Protein AF-A0A101I2K5-F1 (afdb_monomer_lite)

Secondary structure (DSSP, 8-state):
----HHHHHHHHHHHHHHHHHHHHHHHHHHHHHHHTT---THHHHHHHHHHHHHHHHHHHHIIIIIHHHHHT--HHHHHHHHHHHHHHHHHHHHHHHHHHHHHHHHHHHHHHHHH-

Organism: NCBI:txid1635277

Radius of gyration: 18.31 Å; chains: 1; bounding box: 40×19×55 Å

pLDDT: mean 92.85, std 6.39, range [56.38, 97.88]

Sequence (116 aa):
MKVLYPAEIMFALGIILFSISLFFAGLILKRLLKIIKKPSIWVLEIFGSLLVLAGAILHIIKLTVYFPALARSNPYDLLPQIAKTMQVGSLEGLMILLAGFFAILSSLIYYIWSTR

Structure (mmCIF, N/CA/C/O backbone):
data_AF-A0A101I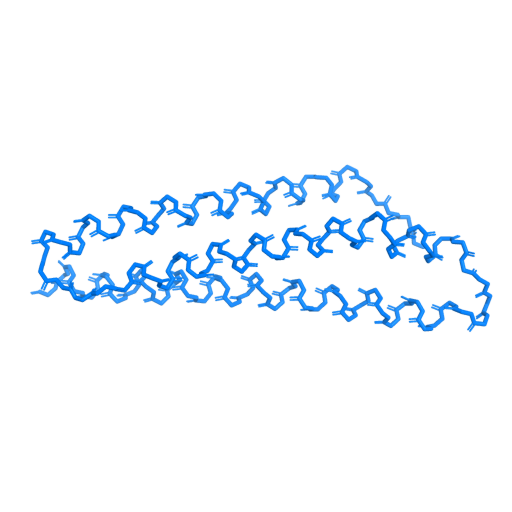2K5-F1
#
_entry.id   AF-A0A101I2K5-F1
#
loop_
_atom_site.group_PDB
_atom_site.id
_atom_site.type_symbol
_atom_site.label_atom_id
_atom_site.label_alt_id
_atom_site.label_comp_id
_atom_site.label_asym_id
_atom_site.label_entity_id
_atom_site.label_seq_id
_atom_site.pdbx_PDB_ins_code
_atom_site.Cartn_x
_atom_site.Cartn_y
_atom_site.Cartn_z
_atom_site.occupancy
_atom_site.B_iso_or_equiv
_atom_site.auth_seq_id
_atom_site.auth_comp_id
_atom_site.auth_asym_id
_atom_site.auth_atom_id
_atom_site.pdbx_PDB_model_num
ATOM 1 N N . MET A 1 1 ? 4.417 -4.648 -26.982 1.00 56.38 1 MET A N 1
ATOM 2 C CA . MET A 1 1 ? 3.138 -4.572 -26.236 1.00 56.38 1 MET A CA 1
ATOM 3 C C . MET A 1 1 ? 2.652 -3.132 -26.261 1.00 56.38 1 MET A C 1
ATOM 5 O O . MET A 1 1 ? 3.471 -2.248 -26.048 1.00 56.38 1 MET A O 1
ATOM 9 N N . LYS A 1 2 ? 1.373 -2.871 -26.559 1.00 64.94 2 LYS A N 1
ATOM 10 C CA . LYS A 1 2 ? 0.807 -1.519 -26.419 1.00 64.94 2 LYS A CA 1
ATOM 11 C C . LYS A 1 2 ? 0.435 -1.308 -24.954 1.00 64.94 2 LYS A C 1
ATOM 13 O O . LYS A 1 2 ? -0.413 -2.032 -24.445 1.00 64.94 2 LYS A O 1
ATOM 18 N N . VAL A 1 3 ? 1.074 -0.346 -24.293 1.00 70.81 3 VAL A N 1
ATOM 19 C CA . VAL A 1 3 ? 0.671 0.088 -22.950 1.00 70.81 3 VAL A CA 1
ATOM 20 C C . VAL A 1 3 ? -0.634 0.866 -23.082 1.00 70.81 3 VAL A C 1
ATOM 22 O O . VAL A 1 3 ? -0.707 1.847 -23.824 1.00 70.81 3 VAL A O 1
ATOM 25 N N . LEU A 1 4 ? -1.675 0.418 -22.384 1.00 85.50 4 LEU A N 1
ATOM 26 C CA . LEU A 1 4 ? -2.951 1.121 -22.314 1.00 85.50 4 LEU A CA 1
ATOM 27 C C . LEU A 1 4 ? -2.875 2.158 -21.193 1.00 85.50 4 LEU A C 1
ATOM 29 O O . LEU A 1 4 ? -3.369 1.930 -20.093 1.00 85.50 4 LEU A O 1
ATOM 33 N N . TYR A 1 5 ? -2.260 3.307 -21.481 1.00 82.94 5 TYR A N 1
ATOM 34 C CA . TYR A 1 5 ? -2.090 4.394 -20.508 1.00 82.94 5 TYR A CA 1
ATOM 35 C C . TYR A 1 5 ? -3.362 4.757 -19.720 1.00 82.94 5 TYR A C 1
ATOM 37 O O . TYR A 1 5 ? -3.243 4.939 -18.510 1.00 82.94 5 TYR A O 1
ATOM 45 N N . PRO A 1 6 ? -4.573 4.807 -20.319 1.00 89.25 6 PRO A N 1
ATOM 46 C CA . PRO A 1 6 ? -5.787 5.068 -19.547 1.00 89.25 6 PRO A CA 1
ATOM 47 C C . PRO A 1 6 ? -6.037 4.029 -18.446 1.00 89.25 6 PRO A C 1
ATOM 49 O O . PRO A 1 6 ? -6.385 4.397 -17.328 1.00 89.25 6 PRO A O 1
ATOM 52 N N . ALA A 1 7 ? -5.813 2.744 -18.737 1.00 90.00 7 ALA A N 1
ATOM 53 C CA . ALA A 1 7 ? -6.012 1.665 -17.775 1.00 90.00 7 ALA A CA 1
ATOM 54 C C . ALA A 1 7 ? -4.985 1.727 -16.635 1.00 90.00 7 ALA A C 1
ATOM 56 O O . ALA A 1 7 ? -5.356 1.585 -15.474 1.00 90.00 7 ALA A O 1
ATOM 57 N N . GLU A 1 8 ? -3.718 2.008 -16.947 1.00 91.44 8 GLU A N 1
ATOM 58 C CA . GLU A 1 8 ? -2.667 2.141 -15.929 1.00 91.44 8 GLU A CA 1
ATOM 59 C C . GLU A 1 8 ? -2.909 3.356 -15.014 1.00 91.44 8 GLU A C 1
ATOM 61 O O . GLU A 1 8 ? -2.739 3.268 -13.802 1.00 91.44 8 GLU A O 1
ATOM 66 N N . ILE A 1 9 ? -3.386 4.482 -15.562 1.00 91.56 9 ILE A N 1
ATOM 67 C CA . ILE A 1 9 ? -3.758 5.660 -14.761 1.00 91.56 9 ILE A CA 1
ATOM 68 C C . ILE A 1 9 ? -4.939 5.337 -13.840 1.00 91.56 9 ILE A C 1
ATOM 70 O O . ILE A 1 9 ? -4.902 5.665 -12.654 1.00 91.56 9 ILE A O 1
ATOM 74 N N . MET A 1 10 ? -5.979 4.675 -14.361 1.00 95.00 10 MET A N 1
ATOM 75 C CA . MET A 1 10 ? -7.117 4.239 -13.546 1.00 95.00 10 MET A CA 1
ATOM 76 C C . MET A 1 10 ? -6.679 3.290 -12.430 1.00 95.00 10 MET A C 1
ATOM 78 O O . MET A 1 10 ? -7.146 3.415 -11.300 1.00 95.00 10 MET A O 1
ATOM 82 N N . PHE A 1 11 ? -5.762 2.372 -12.728 1.00 93.56 11 PHE A N 1
ATOM 83 C CA . PHE A 1 11 ? -5.232 1.440 -11.746 1.00 93.56 11 PHE A CA 1
ATOM 84 C C . PHE A 1 11 ? -4.400 2.150 -10.670 1.00 93.56 11 PHE A C 1
ATOM 86 O O . PHE A 1 11 ? -4.636 1.930 -9.484 1.00 93.56 11 PHE A O 1
ATOM 93 N N . ALA A 1 12 ? -3.514 3.076 -11.050 1.00 94.31 12 ALA A N 1
ATOM 94 C CA . ALA A 1 12 ? -2.750 3.893 -10.108 1.00 94.31 12 ALA A CA 1
ATOM 95 C C . ALA A 1 12 ? -3.666 4.692 -9.164 1.00 94.31 12 ALA A C 1
ATOM 97 O O . ALA A 1 12 ? -3.472 4.676 -7.947 1.00 94.31 12 ALA A O 1
ATOM 98 N N . LEU A 1 13 ? -4.701 5.342 -9.708 1.00 95.94 13 LEU A N 1
ATOM 99 C CA . LEU A 1 13 ? -5.710 6.046 -8.911 1.00 95.94 13 LEU A CA 1
ATOM 100 C C . LEU A 1 13 ? -6.458 5.091 -7.975 1.00 95.94 13 LEU A C 1
ATOM 102 O O . LEU A 1 13 ? -6.653 5.414 -6.804 1.00 95.94 13 LEU A O 1
ATOM 106 N N . GLY A 1 14 ? -6.832 3.907 -8.463 1.00 96.06 14 GLY A N 1
ATOM 107 C CA . GLY A 1 14 ? -7.478 2.867 -7.667 1.00 96.06 14 GLY A CA 1
ATOM 108 C C . GLY A 1 14 ? -6.628 2.420 -6.478 1.00 96.06 14 GLY A C 1
ATOM 109 O O . GLY A 1 14 ? -7.130 2.376 -5.358 1.00 96.06 14 GLY A O 1
ATOM 110 N N . ILE A 1 15 ? -5.332 2.162 -6.688 1.00 95.56 15 ILE A N 1
ATOM 111 C CA . ILE A 1 15 ? -4.402 1.782 -5.613 1.00 95.56 15 ILE A CA 1
ATOM 112 C C . ILE A 1 15 ? -4.266 2.912 -4.585 1.00 95.56 15 ILE A C 1
ATOM 114 O O . ILE A 1 15 ? -4.303 2.654 -3.382 1.00 95.56 15 ILE A O 1
ATOM 118 N N . ILE A 1 16 ? -4.139 4.166 -5.028 1.00 96.44 16 ILE A N 1
ATOM 119 C CA . ILE A 1 16 ? -4.022 5.318 -4.120 1.00 96.44 16 ILE A CA 1
ATOM 120 C C . ILE A 1 16 ? -5.290 5.468 -3.273 1.00 96.44 16 ILE A C 1
ATOM 122 O O . ILE A 1 16 ? -5.205 5.583 -2.050 1.00 96.44 16 ILE A O 1
ATOM 126 N N . LEU A 1 17 ? -6.469 5.421 -3.898 1.00 97.31 17 LEU A N 1
ATOM 127 C CA . LEU A 1 17 ? -7.747 5.492 -3.186 1.00 97.31 17 LEU A CA 1
ATOM 128 C C . LEU A 1 17 ? -7.917 4.320 -2.215 1.00 97.31 17 LEU A C 1
ATOM 130 O O . LEU A 1 17 ? -8.378 4.519 -1.091 1.00 97.31 17 LEU A O 1
ATOM 134 N N . PHE A 1 18 ? -7.501 3.117 -2.611 1.00 95.19 18 PHE A N 1
ATOM 135 C CA . PHE A 1 18 ? -7.525 1.944 -1.744 1.00 95.19 18 PHE A CA 1
ATOM 136 C C . PHE A 1 18 ? -6.589 2.099 -0.537 1.00 95.19 18 PHE A C 1
ATOM 138 O O . PHE A 1 18 ? -6.999 1.820 0.588 1.00 95.19 18 PHE A O 1
ATOM 145 N N . SER A 1 19 ? -5.376 2.627 -0.728 1.00 97.38 19 SER A N 1
ATOM 146 C CA . SER A 1 19 ? -4.453 2.939 0.374 1.00 97.38 19 SER A CA 1
ATOM 147 C C . SER A 1 19 ? -5.073 3.935 1.359 1.00 97.38 19 SER A C 1
ATOM 149 O O . SER A 1 19 ? -5.072 3.690 2.567 1.00 97.38 19 SER A O 1
ATOM 151 N N . ILE A 1 20 ? -5.676 5.017 0.853 1.00 97.75 20 ILE A N 1
ATOM 152 C CA . ILE A 1 20 ? -6.365 6.017 1.683 1.00 97.75 20 ILE A CA 1
ATOM 153 C C . ILE A 1 20 ? -7.517 5.368 2.461 1.00 97.75 20 ILE A C 1
ATOM 155 O O . ILE A 1 20 ? -7.669 5.607 3.659 1.00 97.75 20 ILE A O 1
ATOM 159 N N . SER A 1 21 ? -8.305 4.515 1.804 1.00 96.81 21 SER A N 1
ATOM 160 C CA . SER A 1 21 ? -9.404 3.783 2.434 1.00 96.81 21 SER A CA 1
ATOM 161 C C . SER A 1 21 ? -8.920 2.897 3.587 1.00 96.81 21 SER A C 1
ATOM 163 O O . SER A 1 21 ? -9.450 3.016 4.692 1.00 96.81 21 SER A O 1
ATOM 165 N N . LEU A 1 22 ? -7.869 2.092 3.379 1.00 96.50 22 LEU A N 1
ATOM 166 C CA . LEU A 1 22 ? -7.267 1.259 4.431 1.00 96.50 22 LEU A CA 1
ATOM 167 C C . LEU A 1 22 ? -6.723 2.098 5.591 1.00 96.50 22 LEU A C 1
ATOM 169 O O . LEU A 1 22 ? -6.890 1.746 6.758 1.00 96.50 22 LEU A O 1
ATOM 173 N N . PHE A 1 23 ? -6.112 3.246 5.295 1.00 97.81 23 PHE A N 1
ATOM 174 C CA . PHE A 1 23 ? -5.618 4.143 6.334 1.00 97.81 23 PHE A CA 1
ATOM 175 C C . PHE A 1 23 ? -6.759 4.633 7.238 1.00 97.81 23 PHE A C 1
ATOM 177 O O . PHE A 1 23 ? -6.677 4.534 8.467 1.00 97.81 23 PHE A O 1
ATOM 184 N N . PHE A 1 24 ? -7.862 5.103 6.646 1.00 97.88 24 PHE A N 1
ATOM 185 C CA . PHE A 1 24 ? -9.047 5.503 7.408 1.00 97.88 24 PHE A CA 1
ATOM 186 C C . PHE A 1 24 ? -9.694 4.327 8.144 1.00 97.88 24 PHE A C 1
ATOM 188 O O . PHE A 1 24 ? -10.073 4.491 9.307 1.00 97.88 24 PHE A O 1
ATOM 195 N N . ALA A 1 25 ? -9.768 3.145 7.527 1.00 96.25 25 ALA A N 1
ATOM 196 C CA . ALA A 1 25 ? -10.253 1.930 8.179 1.00 96.25 25 ALA A CA 1
ATOM 197 C C . ALA A 1 25 ? -9.437 1.613 9.443 1.00 96.25 25 ALA A C 1
ATOM 199 O O . ALA A 1 25 ? -10.012 1.364 10.504 1.00 96.25 25 ALA A O 1
ATOM 200 N N . GLY A 1 26 ? -8.109 1.751 9.388 1.00 96.94 26 GLY A N 1
ATOM 201 C CA . GLY A 1 26 ? -7.229 1.563 10.542 1.00 96.94 26 GLY A CA 1
ATOM 20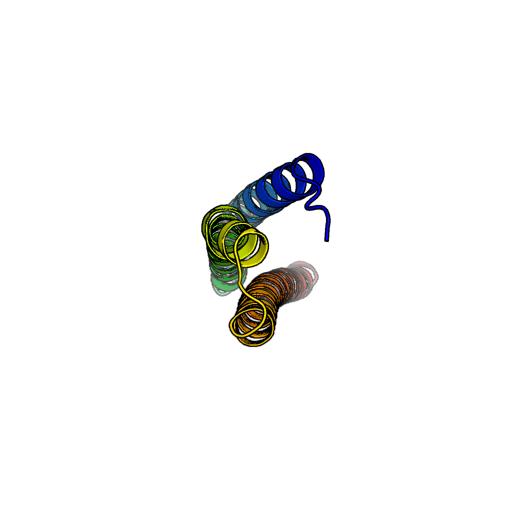2 C C . GLY A 1 26 ? -7.492 2.572 11.659 1.00 96.94 26 GLY A C 1
ATOM 203 O O . GLY A 1 26 ? -7.547 2.211 12.837 1.00 96.94 26 GLY A O 1
ATOM 204 N N . LEU A 1 27 ? -7.731 3.841 11.315 1.00 97.06 27 LEU A N 1
ATOM 205 C CA . LEU A 1 27 ? -8.090 4.871 12.297 1.00 97.06 27 LEU A CA 1
ATOM 206 C C . LEU A 1 27 ? -9.451 4.612 12.955 1.00 97.06 27 LEU A C 1
ATOM 208 O O . LEU A 1 27 ? -9.602 4.839 14.160 1.00 97.06 27 LEU A O 1
ATOM 212 N N . ILE A 1 28 ? -10.432 4.134 12.190 1.00 96.38 28 ILE A N 1
ATOM 213 C CA . ILE A 1 28 ? -11.746 3.740 12.711 1.00 96.38 28 ILE A CA 1
ATOM 214 C C . ILE A 1 28 ? -11.581 2.547 13.653 1.00 96.38 28 ILE A C 1
ATOM 216 O O . ILE A 1 28 ? -12.014 2.609 14.806 1.00 96.38 28 ILE A O 1
ATOM 220 N N . LEU A 1 29 ? -10.870 1.508 13.214 1.00 95.94 29 LEU A N 1
ATOM 221 C CA . LEU A 1 29 ? -10.610 0.309 14.004 1.00 95.94 29 LEU A CA 1
ATOM 222 C C . LEU A 1 29 ? -9.893 0.644 15.318 1.00 95.94 29 LEU A C 1
ATOM 224 O O . LEU A 1 29 ? -10.272 0.146 16.376 1.00 95.94 29 LEU A O 1
ATOM 228 N N . LYS A 1 30 ? -8.931 1.574 15.302 1.00 97.06 30 LYS A N 1
ATOM 229 C CA . LYS A 1 30 ? -8.274 2.084 16.516 1.00 97.06 30 LYS A CA 1
ATOM 230 C C . LYS A 1 30 ? -9.273 2.643 17.532 1.00 97.06 30 LYS A C 1
ATOM 232 O O . LYS A 1 30 ? -9.142 2.383 18.729 1.00 97.06 30 LYS A O 1
ATOM 237 N N . ARG A 1 31 ? -10.262 3.420 17.075 1.00 95.94 31 ARG A N 1
ATOM 238 C CA . ARG A 1 31 ? -11.307 3.982 17.949 1.00 95.94 31 ARG A CA 1
ATOM 239 C C . ARG A 1 3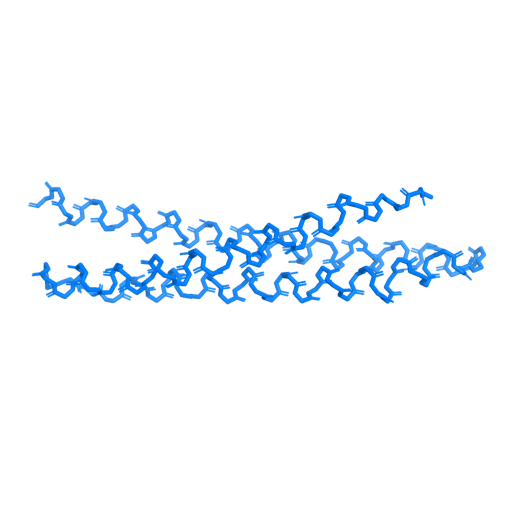1 ? -12.209 2.882 18.502 1.00 95.94 31 ARG A C 1
ATOM 241 O O . ARG A 1 31 ? -12.466 2.875 19.701 1.00 95.94 31 ARG A O 1
ATOM 248 N N . LEU A 1 32 ? -12.620 1.934 17.662 1.00 94.81 32 LEU A N 1
ATOM 249 C CA . LEU A 1 32 ? -13.471 0.812 18.065 1.00 94.81 32 LEU A CA 1
ATOM 250 C C . LEU A 1 32 ? -12.785 -0.081 19.109 1.00 94.81 32 LEU A C 1
ATOM 252 O O . LEU A 1 32 ? -13.379 -0.387 20.140 1.00 94.81 32 LEU A O 1
ATOM 256 N N . LEU A 1 33 ? -11.510 -0.423 18.908 1.00 94.56 33 LEU A N 1
ATOM 257 C CA . LEU A 1 33 ? -10.724 -1.232 19.850 1.00 94.56 33 LEU A CA 1
ATOM 258 C C . LEU A 1 33 ? -10.575 -0.572 21.221 1.00 94.56 33 LEU A C 1
ATOM 260 O O . LEU A 1 33 ? -10.595 -1.262 22.242 1.00 94.56 33 LEU A O 1
ATOM 264 N N . LYS A 1 34 ? -10.473 0.764 21.255 1.00 94.69 34 LYS A N 1
ATOM 265 C CA . LYS A 1 34 ? -10.434 1.529 22.507 1.00 94.69 34 LYS A CA 1
ATOM 266 C C . LYS A 1 34 ? -11.736 1.379 23.301 1.00 94.69 34 LYS A C 1
ATOM 268 O O . LYS A 1 34 ? -11.676 1.301 24.524 1.00 94.69 34 LYS A O 1
ATOM 273 N N . ILE A 1 35 ? -12.884 1.306 22.624 1.00 94.38 35 ILE A N 1
ATOM 274 C CA . ILE A 1 35 ? -14.201 1.135 23.260 1.00 94.38 35 ILE A CA 1
ATOM 275 C C . ILE A 1 35 ? -14.312 -0.258 23.892 1.00 94.38 35 ILE A C 1
ATOM 277 O O . ILE A 1 35 ? -14.695 -0.375 25.053 1.00 94.38 35 ILE A O 1
ATOM 281 N N . ILE A 1 36 ? -13.900 -1.303 23.169 1.00 94.06 36 ILE A N 1
ATOM 282 C CA . ILE A 1 36 ? -13.980 -2.698 23.644 1.00 94.06 36 ILE A CA 1
ATOM 283 C C . ILE A 1 36 ? -12.772 -3.143 24.493 1.00 94.06 36 ILE A C 1
ATOM 285 O O . ILE A 1 36 ? -12.680 -4.309 24.869 1.00 94.06 36 ILE A O 1
ATOM 289 N N . LYS A 1 37 ? -11.841 -2.226 24.802 1.00 92.75 37 LYS A N 1
ATOM 290 C CA . LYS A 1 37 ? -10.621 -2.463 25.602 1.00 92.75 37 LYS A CA 1
ATOM 291 C C . LYS A 1 37 ? -9.774 -3.645 25.093 1.00 92.75 37 LYS A C 1
ATOM 293 O O . LYS A 1 37 ? -9.270 -4.446 25.879 1.00 92.75 37 LYS A O 1
ATOM 298 N N . LYS A 1 38 ? -9.621 -3.762 23.771 1.00 94.25 38 LYS A N 1
ATOM 299 C CA . LYS A 1 38 ? -8.844 -4.826 23.106 1.00 94.25 38 LYS A CA 1
ATOM 300 C C . LYS A 1 38 ? -7.497 -4.312 22.569 1.00 94.25 38 LYS A C 1
ATOM 302 O O . LYS A 1 38 ? -7.333 -3.101 22.408 1.00 94.25 38 LYS A O 1
ATOM 307 N N . PRO A 1 39 ? -6.521 -5.206 22.304 1.00 92.44 39 PRO A N 1
ATOM 308 C CA . PRO A 1 39 ? -5.193 -4.796 21.853 1.00 92.44 39 PRO A CA 1
ATOM 309 C C . PRO A 1 39 ? -5.185 -4.168 20.451 1.00 92.44 39 PRO A C 1
ATOM 311 O O . PRO A 1 39 ? -6.133 -4.281 19.675 1.00 92.44 39 PRO A O 1
ATOM 314 N N . SER A 1 40 ? -4.078 -3.493 20.134 1.00 93.19 40 SER A N 1
ATOM 315 C CA . SER A 1 40 ? -3.897 -2.595 18.983 1.00 93.19 40 SER A CA 1
ATOM 316 C C . SER A 1 40 ? -3.750 -3.290 17.615 1.00 93.19 40 SER A C 1
ATOM 318 O O . SER A 1 40 ? -2.786 -3.042 16.897 1.00 93.19 40 SER A O 1
ATOM 320 N N . ILE A 1 41 ? -4.713 -4.115 17.198 1.00 95.88 41 ILE A N 1
ATOM 321 C CA . ILE A 1 41 ? -4.682 -4.776 15.871 1.00 95.88 41 ILE A CA 1
ATOM 322 C C . ILE A 1 41 ? -4.858 -3.810 14.694 1.00 95.88 41 ILE A C 1
ATOM 324 O O . ILE A 1 41 ? -4.547 -4.164 13.563 1.00 95.88 41 ILE A O 1
ATOM 328 N N . TRP A 1 42 ? -5.291 -2.571 14.952 1.00 95.69 42 TRP A N 1
ATOM 329 C CA . TRP A 1 42 ? -5.376 -1.506 13.947 1.00 95.69 42 TRP A CA 1
ATOM 330 C C . TRP A 1 42 ? -4.040 -1.223 13.244 1.00 95.69 42 TRP A C 1
ATOM 332 O O . TRP A 1 42 ? -4.033 -0.697 12.136 1.00 95.69 42 TRP A O 1
ATOM 342 N N . VAL A 1 43 ? -2.912 -1.586 13.867 1.00 95.81 43 VAL A N 1
ATOM 343 C CA . VAL A 1 43 ? -1.576 -1.451 13.270 1.00 95.81 43 VAL A CA 1
ATOM 344 C C . VAL A 1 43 ? -1.435 -2.308 12.010 1.00 95.81 43 VAL A C 1
ATOM 346 O O . VAL A 1 43 ? -0.766 -1.874 11.078 1.00 95.81 43 VAL A O 1
ATOM 349 N N . LEU A 1 44 ? -2.092 -3.473 11.941 1.00 96.31 44 LEU A N 1
ATOM 350 C CA . LEU A 1 44 ? -2.095 -4.320 10.742 1.00 96.31 44 LEU A CA 1
ATOM 351 C C . LEU A 1 44 ? -2.730 -3.592 9.552 1.00 96.31 44 LEU A C 1
ATOM 353 O O . LEU A 1 44 ? -2.158 -3.586 8.467 1.00 96.31 44 LEU A O 1
ATOM 357 N N . GLU A 1 45 ? -3.854 -2.908 9.780 1.00 95.31 45 GLU A N 1
ATOM 358 C CA . GLU A 1 45 ? -4.537 -2.110 8.755 1.00 95.31 45 GLU A CA 1
ATOM 359 C C . GLU A 1 45 ? -3.651 -0.965 8.251 1.00 95.31 45 GLU A C 1
ATOM 361 O O . GLU A 1 45 ? -3.504 -0.747 7.049 1.00 95.31 45 GLU A O 1
ATOM 366 N N . ILE A 1 46 ? -3.003 -0.253 9.181 1.00 97.62 46 ILE A N 1
ATOM 367 C CA . ILE A 1 46 ? -2.106 0.856 8.844 1.00 97.62 46 ILE A CA 1
ATOM 368 C C . ILE A 1 46 ? -0.887 0.346 8.081 1.00 97.62 46 ILE A C 1
ATOM 370 O O . ILE A 1 46 ? -0.514 0.936 7.069 1.00 97.62 46 ILE A O 1
ATOM 374 N N . PHE A 1 47 ? -0.291 -0.766 8.504 1.00 97.44 47 PHE A N 1
ATOM 375 C CA . PHE A 1 47 ? 0.827 -1.361 7.784 1.00 97.44 47 PHE A CA 1
ATOM 376 C C . PHE A 1 47 ? 0.410 -1.830 6.384 1.00 97.44 47 PHE A C 1
ATOM 378 O O . PHE A 1 47 ? 1.124 -1.574 5.416 1.00 97.44 47 PHE A O 1
ATOM 385 N N . GLY A 1 48 ? -0.787 -2.408 6.247 1.00 97.31 48 GLY A N 1
ATOM 386 C CA . GLY A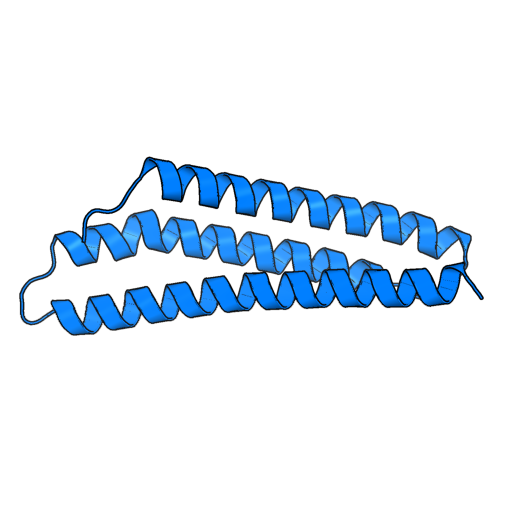 1 48 ? -1.389 -2.708 4.950 1.00 97.31 48 GLY A CA 1
ATOM 387 C C . GLY A 1 48 ? -1.530 -1.460 4.076 1.00 97.31 48 GLY A C 1
ATOM 388 O O . GLY A 1 48 ? -1.090 -1.466 2.930 1.00 97.31 48 GLY A O 1
ATOM 389 N N . SER A 1 49 ? -2.030 -0.348 4.622 1.00 97.50 49 SER A N 1
ATOM 390 C CA . SER A 1 49 ? -2.159 0.913 3.873 1.00 97.50 49 SER A CA 1
ATOM 391 C C . SER A 1 49 ? -0.818 1.437 3.338 1.00 97.50 49 SER A C 1
ATOM 393 O O . SER A 1 49 ? -0.756 1.916 2.202 1.00 97.50 49 SER A O 1
ATOM 395 N N . LEU A 1 50 ? 0.260 1.286 4.120 1.00 97.75 50 LEU A N 1
ATOM 396 C CA . LEU A 1 50 ? 1.619 1.669 3.730 1.00 97.75 50 LEU A CA 1
ATOM 397 C C . LEU A 1 50 ? 2.179 0.747 2.643 1.00 97.75 50 LEU A C 1
ATOM 399 O O . LEU A 1 50 ? 2.841 1.229 1.727 1.00 97.75 50 LEU A O 1
ATOM 403 N N . LEU A 1 51 ? 1.889 -0.556 2.703 1.00 97.75 51 LEU A N 1
ATOM 404 C CA . LEU A 1 51 ? 2.266 -1.502 1.650 1.00 97.75 51 LEU A CA 1
ATOM 405 C C . LEU A 1 51 ? 1.561 -1.192 0.327 1.00 97.75 51 LEU A C 1
ATOM 407 O O . LEU A 1 51 ? 2.214 -1.181 -0.713 1.00 97.75 51 LEU A O 1
ATOM 411 N N . VAL A 1 52 ? 0.261 -0.877 0.351 1.00 97.56 52 VAL A N 1
ATOM 412 C CA . VAL A 1 52 ? -0.466 -0.441 -0.857 1.00 97.56 52 VAL A CA 1
ATOM 413 C C . VAL A 1 52 ? 0.135 0.848 -1.413 1.00 97.56 52 VAL A C 1
ATOM 415 O O . VAL A 1 52 ? 0.344 0.952 -2.619 1.00 97.56 52 VAL A O 1
ATOM 418 N N . LEU A 1 53 ? 0.468 1.812 -0.548 1.00 97.44 53 LEU A N 1
ATOM 419 C CA . LEU A 1 53 ? 1.104 3.061 -0.969 1.00 97.44 53 LEU A CA 1
ATOM 420 C C . LEU A 1 53 ? 2.479 2.815 -1.607 1.00 97.44 53 LEU A C 1
ATOM 422 O O . LEU A 1 53 ? 2.782 3.380 -2.656 1.00 97.44 53 LEU A O 1
ATOM 426 N N . ALA A 1 54 ? 3.294 1.939 -1.017 1.00 97.19 54 ALA A N 1
ATOM 427 C CA . ALA A 1 54 ? 4.565 1.519 -1.601 1.00 97.19 54 ALA A CA 1
ATOM 428 C C . ALA A 1 54 ? 4.360 0.824 -2.960 1.00 97.19 54 ALA A C 1
ATOM 430 O O . ALA A 1 54 ? 5.079 1.120 -3.914 1.00 97.19 54 ALA A O 1
ATOM 431 N N . GLY A 1 55 ? 3.331 -0.020 -3.080 1.00 96.69 55 GLY A N 1
ATOM 432 C CA . GLY A 1 55 ? 2.903 -0.619 -4.344 1.00 96.69 55 GLY A CA 1
ATOM 433 C C . GLY A 1 55 ? 2.531 0.430 -5.396 1.00 96.69 55 GLY A C 1
ATOM 434 O O . GLY A 1 55 ? 2.980 0.330 -6.534 1.00 96.69 55 GLY A O 1
ATOM 435 N N . ALA A 1 56 ? 1.807 1.490 -5.018 1.00 95.81 56 ALA A N 1
ATOM 436 C CA . ALA A 1 56 ? 1.485 2.605 -5.915 1.00 95.81 56 ALA A CA 1
ATOM 437 C C . ALA A 1 56 ? 2.747 3.319 -6.422 1.00 95.81 56 ALA A C 1
ATOM 439 O O . ALA A 1 56 ? 2.852 3.640 -7.605 1.00 95.81 56 ALA A O 1
ATOM 440 N N . ILE A 1 57 ? 3.730 3.538 -5.544 1.00 95.69 57 ILE A N 1
ATOM 441 C CA . ILE A 1 57 ? 5.016 4.136 -5.923 1.00 95.69 57 ILE A CA 1
ATOM 442 C C . ILE A 1 57 ? 5.743 3.230 -6.925 1.00 95.69 57 ILE A C 1
ATOM 444 O O . ILE A 1 57 ? 6.194 3.713 -7.964 1.00 95.69 57 ILE A O 1
ATOM 448 N N . LEU A 1 58 ? 5.815 1.919 -6.665 1.00 95.81 58 LEU A N 1
ATOM 449 C CA . LEU A 1 58 ? 6.406 0.957 -7.603 1.00 95.81 58 LEU A CA 1
ATOM 450 C C . LEU A 1 58 ? 5.675 0.942 -8.947 1.00 95.81 58 LEU A C 1
ATOM 452 O O . LEU A 1 58 ? 6.326 0.906 -9.992 1.00 95.81 58 LEU A O 1
ATOM 456 N N . HIS A 1 59 ? 4.346 1.033 -8.930 1.00 95.25 59 HIS A N 1
ATOM 457 C CA . HIS A 1 59 ? 3.530 1.116 -10.133 1.00 95.25 59 HIS A CA 1
ATOM 458 C C . HIS A 1 59 ? 3.874 2.358 -10.969 1.00 95.25 59 HIS A C 1
ATOM 460 O O . HIS A 1 59 ? 4.118 2.261 -12.173 1.00 95.25 59 HIS A O 1
ATOM 466 N N . ILE A 1 60 ? 3.982 3.526 -10.330 1.00 94.06 60 ILE A N 1
ATOM 467 C CA . ILE A 1 60 ? 4.369 4.776 -10.999 1.00 94.06 60 ILE A CA 1
ATOM 468 C C . ILE A 1 60 ? 5.791 4.671 -11.567 1.00 94.06 60 ILE A C 1
ATOM 470 O O . ILE A 1 60 ? 6.030 5.089 -12.702 1.00 94.06 60 ILE A O 1
ATOM 474 N N . ILE A 1 61 ? 6.735 4.073 -10.831 1.00 93.06 61 ILE A N 1
ATOM 475 C CA . ILE A 1 61 ? 8.102 3.820 -11.323 1.00 93.06 61 ILE A CA 1
ATOM 476 C C . ILE A 1 61 ? 8.070 2.890 -12.545 1.00 93.06 61 ILE A C 1
ATOM 478 O O . ILE A 1 61 ? 8.748 3.148 -13.540 1.00 93.06 61 ILE A O 1
ATOM 482 N N . LYS A 1 62 ? 7.255 1.832 -12.520 1.00 91.94 62 LYS A N 1
ATOM 483 C CA . LYS A 1 62 ? 7.046 0.931 -13.663 1.00 91.94 62 LYS A CA 1
ATOM 484 C C . LYS A 1 62 ? 6.545 1.674 -14.894 1.00 91.94 62 LYS A C 1
ATOM 486 O O . LYS A 1 62 ? 7.104 1.488 -15.976 1.00 91.94 62 LYS A O 1
ATOM 491 N N . LEU A 1 63 ? 5.579 2.569 -14.715 1.00 91.06 63 LEU A N 1
ATOM 492 C CA . LEU A 1 63 ? 5.010 3.364 -15.797 1.00 91.06 63 LEU A CA 1
ATOM 493 C C . LEU A 1 63 ? 5.991 4.389 -16.384 1.00 91.06 63 LEU A C 1
ATOM 495 O O . LEU A 1 63 ? 6.029 4.588 -17.596 1.00 91.06 63 LEU A O 1
ATOM 499 N N . THR A 1 64 ? 6.762 5.058 -15.528 1.00 90.81 64 THR A N 1
ATOM 500 C CA . THR A 1 64 ? 7.596 6.211 -15.911 1.00 90.81 64 THR A CA 1
ATOM 501 C C . THR A 1 64 ? 9.019 5.833 -16.310 1.00 90.81 64 THR A C 1
ATOM 503 O O . THR A 1 64 ? 9.635 6.544 -17.101 1.00 90.81 64 THR A O 1
ATOM 506 N N . VAL A 1 65 ? 9.540 4.711 -15.803 1.00 91.44 65 VAL A N 1
ATOM 507 C CA . VAL A 1 65 ? 10.928 4.280 -16.022 1.00 91.44 65 VAL A CA 1
ATOM 508 C C . VAL A 1 65 ? 10.986 2.994 -16.839 1.00 91.44 65 VAL A C 1
ATOM 510 O O . VAL A 1 65 ? 11.606 2.970 -17.902 1.00 91.44 65 VAL A O 1
ATOM 513 N N . TYR A 1 66 ? 10.329 1.926 -16.379 1.00 88.75 66 TYR A N 1
ATOM 514 C CA . TYR A 1 66 ? 10.518 0.595 -16.965 1.00 88.75 66 TYR A CA 1
ATOM 515 C C . TYR A 1 66 ? 9.797 0.415 -18.306 1.00 88.75 66 TYR A C 1
ATOM 517 O O . TYR A 1 66 ? 10.417 -0.061 -19.256 1.00 88.75 66 TYR A O 1
ATOM 525 N N . PHE A 1 67 ? 8.540 0.852 -18.446 1.00 87.31 67 PHE A N 1
ATOM 526 C CA . PHE A 1 67 ? 7.841 0.768 -19.736 1.00 87.31 67 PHE A CA 1
ATOM 527 C C . PHE A 1 67 ? 8.481 1.623 -20.843 1.00 87.31 67 PHE A C 1
ATOM 529 O O . PHE A 1 67 ? 8.643 1.108 -21.954 1.00 87.31 67 PHE A O 1
ATOM 536 N N . PRO A 1 68 ? 8.903 2.880 -20.597 1.00 88.56 68 PRO A N 1
ATOM 537 C CA . PRO A 1 68 ? 9.600 3.665 -21.612 1.00 88.56 68 PRO A CA 1
ATOM 538 C C . PRO A 1 68 ? 10.964 3.085 -21.987 1.00 88.56 68 PRO A C 1
ATOM 540 O O . PRO A 1 68 ? 11.320 3.120 -23.163 1.00 88.56 68 PRO A O 1
ATOM 543 N N . ALA A 1 69 ? 11.712 2.535 -21.022 1.00 87.25 69 ALA A N 1
ATOM 544 C CA . ALA A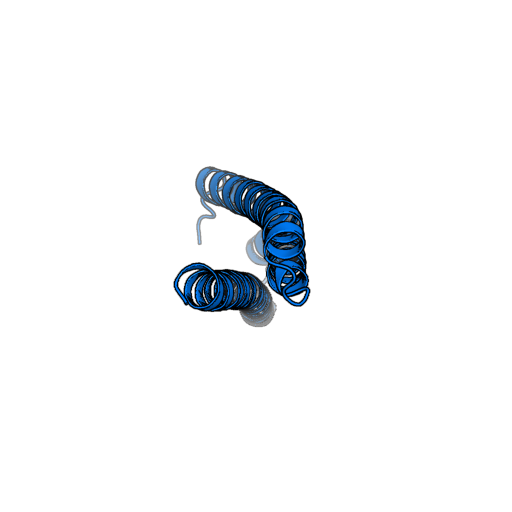 1 69 ? 12.965 1.837 -21.307 1.00 87.25 69 ALA A CA 1
ATOM 545 C C . ALA A 1 69 ? 12.717 0.630 -22.220 1.00 87.25 69 ALA A C 1
ATOM 547 O O . ALA A 1 69 ? 13.371 0.505 -23.257 1.00 87.25 69 ALA A O 1
ATOM 548 N N . LEU A 1 70 ? 11.698 -0.177 -21.900 1.00 85.75 70 LEU A N 1
ATOM 549 C CA . LEU A 1 70 ? 11.331 -1.359 -22.675 1.00 85.75 70 LEU A CA 1
ATOM 550 C C . LEU A 1 70 ? 10.950 -0.994 -24.114 1.00 85.75 70 LEU A C 1
ATOM 552 O O . LEU A 1 70 ? 11.349 -1.678 -25.054 1.00 85.75 70 LEU A O 1
ATOM 556 N N . ALA A 1 71 ? 10.238 0.119 -24.303 1.00 84.38 71 ALA A N 1
ATOM 557 C CA . ALA A 1 71 ? 9.860 0.617 -25.624 1.00 84.38 71 ALA A CA 1
ATOM 558 C C . ALA A 1 71 ? 11.053 1.092 -26.477 1.00 84.38 71 ALA A C 1
ATOM 560 O O . ALA A 1 71 ? 10.946 1.108 -27.700 1.00 84.38 71 ALA A O 1
ATOM 561 N N . ARG A 1 72 ? 12.175 1.478 -25.851 1.00 86.06 72 ARG A N 1
ATOM 562 C CA . ARG A 1 72 ? 13.408 1.936 -26.523 1.00 86.06 72 ARG A CA 1
ATOM 563 C C . ARG A 1 72 ? 14.516 0.878 -26.538 1.00 86.06 72 ARG A C 1
ATOM 565 O O . ARG A 1 72 ? 15.644 1.191 -26.907 1.00 86.06 72 ARG A O 1
ATOM 572 N N . SER A 1 73 ? 14.228 -0.338 -26.079 1.00 86.19 73 SER A N 1
ATOM 573 C CA . SER A 1 73 ? 15.239 -1.378 -25.903 1.00 86.19 73 SER A CA 1
ATOM 574 C C . SER A 1 73 ? 15.714 -1.963 -27.236 1.00 86.19 73 SER A C 1
ATOM 576 O O . SER A 1 73 ? 14.924 -2.227 -28.144 1.00 86.19 73 SER A O 1
ATOM 578 N N . ASN A 1 74 ? 17.027 -2.175 -27.343 1.00 87.12 74 ASN A N 1
ATOM 579 C CA . ASN A 1 74 ? 17.635 -2.916 -28.444 1.00 87.12 74 ASN A CA 1
ATOM 580 C C . ASN A 1 74 ? 17.444 -4.433 -28.233 1.00 87.12 74 ASN A C 1
ATOM 582 O O . ASN A 1 74 ? 17.224 -4.864 -27.098 1.00 87.12 74 ASN A O 1
ATOM 586 N N . PRO A 1 75 ? 17.593 -5.276 -29.275 1.00 83.88 75 PRO A N 1
ATOM 587 C CA . PRO A 1 75 ? 17.376 -6.725 -29.170 1.00 83.88 75 PRO A CA 1
ATOM 588 C C . PRO A 1 75 ? 18.180 -7.418 -28.057 1.00 83.88 75 PRO A C 1
ATOM 590 O O . PRO A 1 75 ? 17.686 -8.360 -27.444 1.00 83.88 75 PRO A O 1
ATOM 593 N N . TYR A 1 76 ? 19.388 -6.926 -27.762 1.00 85.50 76 TYR A N 1
ATOM 594 C CA . TYR A 1 76 ? 20.262 -7.461 -26.711 1.00 85.50 76 TYR A CA 1
ATOM 595 C C . TYR A 1 76 ? 19.800 -7.108 -25.286 1.00 85.50 76 TYR A C 1
ATOM 597 O O . TYR A 1 76 ? 20.032 -7.879 -24.358 1.00 85.50 76 TYR A O 1
ATOM 605 N N . ASP A 1 77 ? 19.093 -5.988 -25.117 1.00 85.88 77 ASP A N 1
ATOM 606 C CA . ASP A 1 77 ? 18.633 -5.490 -23.812 1.00 85.88 77 ASP A CA 1
ATOM 607 C C . ASP A 1 77 ? 17.170 -5.840 -23.522 1.00 85.88 77 ASP A C 1
ATOM 609 O O . ASP A 1 77 ? 16.691 -5.667 -22.398 1.00 85.88 77 ASP A O 1
ATOM 613 N N . LEU A 1 78 ? 16.450 -6.351 -24.523 1.00 87.56 78 LEU A N 1
ATOM 614 C CA . LEU A 1 78 ? 15.021 -6.625 -24.439 1.00 87.56 78 LEU A CA 1
ATOM 615 C C . LEU A 1 78 ? 14.696 -7.631 -23.323 1.00 87.56 78 LEU A C 1
ATOM 617 O O . LEU A 1 78 ? 13.867 -7.347 -22.460 1.00 87.56 78 LEU A O 1
ATOM 621 N N . LEU A 1 79 ? 15.364 -8.791 -23.300 1.00 90.38 79 LEU A N 1
ATOM 622 C CA . LEU A 1 79 ? 15.099 -9.840 -22.305 1.00 90.38 79 LEU A CA 1
ATOM 623 C C . LEU A 1 79 ? 15.406 -9.391 -20.861 1.00 90.38 79 LEU A C 1
ATOM 625 O O . LEU A 1 79 ? 14.528 -9.552 -20.007 1.00 90.38 79 LEU A O 1
ATOM 629 N N . PRO A 1 80 ? 16.571 -8.776 -20.562 1.00 91.25 80 PRO A N 1
ATOM 630 C CA . PRO A 1 80 ? 16.831 -8.202 -19.242 1.00 91.25 80 PRO A CA 1
ATOM 631 C C . PRO A 1 80 ? 15.772 -7.188 -18.793 1.00 91.25 80 PRO A C 1
ATOM 633 O O . PRO A 1 80 ? 15.353 -7.192 -17.633 1.00 91.25 80 PRO A O 1
ATOM 636 N N . GLN A 1 81 ? 15.305 -6.329 -19.701 1.00 88.69 81 GLN A N 1
ATOM 637 C CA . GLN A 1 81 ? 14.304 -5.317 -19.370 1.00 88.69 81 GLN A CA 1
ATOM 638 C C . GLN A 1 81 ? 12.912 -5.910 -19.130 1.00 88.69 81 GLN A C 1
ATOM 640 O O . GLN A 1 81 ? 12.213 -5.459 -18.217 1.00 88.69 81 GLN A O 1
ATOM 645 N N . ILE A 1 82 ? 12.522 -6.950 -19.876 1.00 89.50 82 ILE A N 1
ATOM 646 C CA . ILE A 1 82 ? 11.295 -7.715 -19.601 1.00 89.50 82 ILE A CA 1
ATOM 647 C C . ILE A 1 82 ? 11.380 -8.336 -18.208 1.00 89.50 82 ILE A C 1
ATOM 649 O O . ILE A 1 82 ? 10.479 -8.127 -17.396 1.00 89.50 82 ILE A O 1
ATOM 653 N N . ALA A 1 83 ? 12.475 -9.039 -17.905 1.00 92.00 83 ALA A N 1
ATOM 654 C CA . ALA A 1 83 ? 12.665 -9.696 -16.614 1.00 92.00 83 ALA A CA 1
ATOM 655 C C . ALA A 1 83 ? 12.567 -8.698 -15.451 1.00 92.00 83 ALA A C 1
ATOM 657 O O . ALA A 1 83 ? 11.855 -8.943 -14.477 1.00 92.00 83 ALA A O 1
ATOM 658 N N . LYS A 1 84 ? 13.203 -7.528 -15.585 1.00 91.19 84 LYS A N 1
ATOM 659 C CA . LYS A 1 84 ? 13.144 -6.468 -14.572 1.00 91.19 84 LYS A CA 1
ATOM 660 C C . LYS A 1 84 ? 11.739 -5.882 -14.417 1.00 91.19 84 LYS A C 1
ATOM 662 O O . LYS A 1 84 ? 11.280 -5.689 -13.295 1.00 91.19 84 LYS A O 1
ATOM 667 N N . THR A 1 85 ? 11.033 -5.645 -15.523 1.00 91.12 85 THR A N 1
ATOM 668 C CA . THR A 1 85 ? 9.648 -5.143 -15.497 1.00 91.12 85 THR A CA 1
ATOM 669 C C . THR A 1 85 ? 8.711 -6.142 -14.814 1.00 91.12 85 THR A C 1
ATOM 671 O O . THR A 1 85 ? 7.890 -5.748 -13.985 1.00 91.12 85 THR A O 1
ATOM 674 N N . MET A 1 86 ? 8.868 -7.440 -15.101 1.00 91.94 86 MET A N 1
ATOM 675 C CA . MET A 1 86 ? 8.110 -8.507 -14.441 1.00 91.94 86 MET A CA 1
ATOM 676 C C . MET A 1 86 ? 8.443 -8.609 -12.954 1.00 91.94 86 MET A C 1
ATOM 678 O O . MET A 1 86 ? 7.531 -8.713 -12.144 1.00 91.94 86 MET A O 1
ATOM 682 N N . GLN A 1 87 ? 9.720 -8.525 -12.572 1.00 94.31 87 GLN A N 1
ATOM 683 C CA . GLN A 1 87 ? 10.133 -8.562 -11.168 1.00 94.31 87 GLN A CA 1
ATOM 684 C C . GLN A 1 87 ? 9.506 -7.417 -10.362 1.00 94.31 87 GLN A C 1
ATOM 686 O O . GLN A 1 87 ? 8.977 -7.646 -9.275 1.00 94.31 87 GLN A O 1
ATOM 691 N N . VAL A 1 88 ? 9.526 -6.195 -10.901 1.00 94.06 88 VAL A N 1
ATOM 692 C CA . VAL A 1 88 ? 8.904 -5.025 -10.261 1.00 94.06 88 VAL A CA 1
ATOM 693 C C . VAL A 1 88 ? 7.388 -5.199 -10.169 1.00 94.06 88 VAL A C 1
ATOM 695 O O . VAL A 1 88 ? 6.818 -4.933 -9.114 1.00 94.06 88 VAL A O 1
ATOM 698 N N . GLY A 1 89 ? 6.747 -5.716 -11.223 1.00 92.75 89 GLY A N 1
ATOM 699 C CA . GLY A 1 89 ? 5.317 -6.038 -11.206 1.00 92.75 89 GLY A CA 1
ATOM 700 C C . GLY A 1 89 ? 4.945 -7.115 -10.179 1.00 92.75 89 GLY A C 1
ATOM 701 O O . GLY A 1 89 ? 3.930 -6.992 -9.499 1.00 92.75 89 GLY A O 1
ATOM 702 N N . SER A 1 90 ? 5.779 -8.140 -10.001 1.00 95.44 90 SER A N 1
ATOM 703 C CA . SER A 1 90 ? 5.577 -9.165 -8.971 1.00 95.44 90 SER A CA 1
ATOM 704 C C . SER A 1 90 ? 5.718 -8.598 -7.559 1.00 95.44 90 SER A C 1
ATOM 706 O O . SER A 1 90 ? 4.931 -8.950 -6.685 1.00 95.44 90 SER A O 1
ATOM 708 N N . LEU A 1 91 ? 6.688 -7.706 -7.326 1.00 96.31 91 LEU A N 1
ATOM 709 C CA . LEU A 1 91 ? 6.854 -7.030 -6.034 1.00 96.31 91 LEU A CA 1
ATOM 710 C C . LEU A 1 91 ? 5.658 -6.131 -5.709 1.00 96.31 91 LEU A C 1
ATOM 712 O O . LEU A 1 91 ? 5.148 -6.175 -4.593 1.00 96.31 91 LEU A O 1
ATOM 716 N N . GLU A 1 92 ? 5.183 -5.365 -6.688 1.00 95.06 92 GLU A N 1
ATOM 717 C CA . GLU A 1 92 ? 3.961 -4.563 -6.589 1.00 95.06 92 GLU A CA 1
ATOM 718 C C . GLU A 1 92 ? 2.751 -5.436 -6.214 1.00 95.06 92 GLU A C 1
ATOM 720 O O . GLU A 1 92 ? 2.065 -5.157 -5.229 1.00 95.06 92 GLU A O 1
ATOM 725 N N . GLY A 1 93 ? 2.531 -6.537 -6.941 1.00 95.38 93 GLY A N 1
ATOM 726 C CA . GLY A 1 93 ? 1.447 -7.478 -6.657 1.00 95.38 93 GLY A CA 1
ATOM 727 C C . GLY A 1 93 ? 1.556 -8.112 -5.268 1.00 95.38 93 GLY A C 1
ATOM 728 O O . GLY A 1 93 ? 0.559 -8.214 -4.556 1.00 95.38 93 GLY A O 1
ATOM 729 N N . LEU A 1 94 ? 2.767 -8.480 -4.844 1.00 97.44 94 LEU A N 1
ATOM 730 C CA . LEU A 1 94 ? 3.026 -9.043 -3.518 1.00 97.44 94 LEU A CA 1
ATOM 731 C C . LEU A 1 94 ? 2.743 -8.032 -2.399 1.00 97.44 94 LEU A C 1
ATOM 733 O O . LEU A 1 94 ? 2.151 -8.402 -1.387 1.00 97.44 94 LEU A O 1
ATOM 737 N N . MET A 1 95 ? 3.108 -6.760 -2.579 1.00 97.00 95 MET A N 1
ATOM 738 C CA . MET A 1 95 ? 2.794 -5.700 -1.615 1.00 97.00 95 MET A CA 1
ATOM 739 C C . MET A 1 95 ? 1.283 -5.506 -1.458 1.00 97.00 95 MET A C 1
ATOM 741 O O . MET A 1 95 ? 0.789 -5.443 -0.331 1.00 97.00 95 MET A O 1
ATOM 745 N N . ILE A 1 96 ? 0.542 -5.465 -2.570 1.00 95.56 96 ILE A N 1
ATOM 746 C CA . ILE A 1 96 ? -0.923 -5.326 -2.557 1.00 95.56 96 ILE A CA 1
ATOM 747 C C . ILE A 1 96 ? -1.579 -6.555 -1.913 1.00 95.56 96 ILE A C 1
ATOM 749 O O . ILE A 1 96 ? -2.489 -6.412 -1.094 1.00 95.56 96 ILE A O 1
ATOM 753 N N . LEU A 1 97 ? -1.094 -7.759 -2.227 1.00 97.06 97 LEU A N 1
ATOM 754 C CA . LEU A 1 97 ? -1.588 -9.003 -1.639 1.00 97.06 97 LEU A CA 1
ATOM 755 C C . LEU A 1 97 ? -1.385 -9.035 -0.119 1.00 97.06 97 LEU A C 1
ATOM 757 O O . LEU A 1 97 ? -2.327 -9.325 0.616 1.00 97.06 97 LEU A O 1
ATOM 761 N N . LEU A 1 98 ? -0.178 -8.715 0.360 1.00 97.50 98 LEU A N 1
ATOM 762 C CA . LEU A 1 98 ? 0.122 -8.667 1.794 1.00 97.50 98 LEU A CA 1
ATOM 763 C C . LEU A 1 98 ? -0.719 -7.614 2.515 1.00 97.50 98 LEU A C 1
ATOM 765 O O . LEU A 1 98 ? -1.193 -7.862 3.623 1.00 97.50 98 LEU A O 1
ATOM 769 N N . ALA A 1 99 ? -0.953 -6.465 1.883 1.00 97.12 99 ALA A N 1
ATOM 770 C CA . ALA A 1 99 ? -1.837 -5.455 2.440 1.00 97.12 99 ALA A CA 1
ATOM 771 C C . ALA A 1 99 ? -3.274 -5.959 2.605 1.00 97.12 99 ALA A C 1
ATOM 773 O O . ALA A 1 99 ? -3.854 -5.808 3.680 1.00 97.12 99 ALA A O 1
ATOM 774 N N . GLY A 1 100 ? -3.828 -6.596 1.569 1.00 95.44 100 GLY A N 1
ATOM 775 C CA . GLY A 1 100 ? -5.150 -7.217 1.634 1.00 95.44 100 GLY A CA 1
ATOM 776 C C . GLY A 1 100 ? -5.218 -8.314 2.697 1.00 95.44 100 GLY A C 1
ATOM 777 O O . GLY A 1 100 ? -6.184 -8.384 3.452 1.00 95.44 100 GLY A O 1
ATOM 778 N N . PHE A 1 101 ? -4.165 -9.124 2.823 1.00 97.75 101 PHE A N 1
ATOM 779 C CA . PHE A 1 101 ? -4.066 -10.145 3.865 1.00 97.75 101 PHE A CA 1
ATOM 780 C C . PHE A 1 101 ? -4.113 -9.539 5.274 1.00 97.75 101 PHE A C 1
ATOM 782 O O . PHE A 1 101 ? -4.874 -10.014 6.117 1.00 97.75 101 PHE A O 1
ATOM 789 N N . PHE A 1 102 ? -3.361 -8.464 5.533 1.00 97.31 102 PHE A N 1
ATOM 790 C CA . PHE A 1 102 ? -3.403 -7.781 6.828 1.00 97.31 102 PHE A CA 1
ATOM 791 C C . PHE A 1 102 ? -4.757 -7.141 7.121 1.00 97.31 102 PHE A C 1
ATOM 793 O O . PHE A 1 102 ? -5.216 -7.254 8.257 1.00 97.31 102 PHE A O 1
ATOM 800 N N . ALA A 1 103 ? -5.405 -6.551 6.114 1.00 95.81 103 ALA A N 1
ATOM 801 C CA . ALA A 1 103 ? -6.737 -5.960 6.240 1.00 95.81 103 ALA A CA 1
ATOM 802 C C . ALA A 1 103 ? -7.827 -7.003 6.545 1.00 95.81 103 ALA A C 1
ATOM 804 O O . ALA A 1 103 ? -8.731 -6.789 7.356 1.00 95.81 103 ALA A O 1
ATOM 805 N N . ILE A 1 104 ? -7.736 -8.182 5.925 1.00 96.56 104 ILE A N 1
ATOM 806 C CA . ILE A 1 104 ? -8.643 -9.300 6.211 1.00 96.56 104 ILE A CA 1
ATOM 807 C C . ILE A 1 104 ? -8.399 -9.828 7.627 1.00 96.56 104 ILE A C 1
ATOM 809 O O . ILE A 1 104 ? -9.350 -10.045 8.380 1.00 96.56 104 ILE A O 1
ATOM 813 N N . LEU A 1 105 ? -7.134 -10.019 8.009 1.00 97.12 105 LEU A N 1
ATOM 814 C CA . LEU A 1 105 ? -6.767 -10.581 9.305 1.00 97.12 105 LEU A CA 1
ATOM 815 C C . LEU A 1 105 ? -7.195 -9.677 10.471 1.00 97.12 105 LEU A C 1
ATOM 817 O O . LEU A 1 105 ? -7.799 -10.159 11.429 1.00 97.12 105 LEU A O 1
ATOM 821 N N . SER A 1 106 ? -6.923 -8.373 10.394 1.00 95.69 106 SER A N 1
ATOM 822 C CA . SER A 1 106 ? -7.361 -7.380 11.387 1.00 95.69 106 SER A CA 1
ATOM 823 C C . SER A 1 106 ? -8.889 -7.366 11.535 1.00 95.69 106 SER A C 1
ATOM 825 O O . SER A 1 106 ? -9.404 -7.398 12.655 1.00 95.69 106 SER A O 1
ATOM 827 N N . SER A 1 107 ? -9.615 -7.384 10.415 1.00 94.19 107 SER A N 1
ATOM 828 C CA . SER A 1 107 ? -11.076 -7.341 10.378 1.00 94.19 107 SER A CA 1
ATOM 829 C C . SER A 1 107 ? -11.696 -8.604 10.974 1.00 94.19 107 SER A C 1
ATOM 831 O O . SER A 1 107 ? -12.637 -8.515 11.763 1.00 94.19 107 SER A O 1
ATOM 833 N N . LEU A 1 108 ? -11.133 -9.780 10.678 1.00 96.25 108 LEU A N 1
ATOM 834 C CA . LEU A 1 108 ? -11.542 -11.058 11.272 1.00 96.25 108 LEU A CA 1
ATOM 835 C C . LEU A 1 108 ? -11.337 -11.081 12.786 1.00 96.25 108 LEU A C 1
ATOM 837 O O . LEU A 1 108 ? -12.242 -11.463 13.527 1.00 96.25 108 LEU A O 1
ATOM 841 N N . ILE A 1 109 ? -10.164 -10.653 13.260 1.00 95.88 109 ILE A N 1
ATOM 842 C CA . ILE A 1 109 ? -9.877 -10.615 14.698 1.00 95.88 109 ILE A CA 1
ATOM 843 C C . ILE A 1 109 ? -10.837 -9.647 15.400 1.00 95.88 109 ILE A C 1
ATOM 845 O O . ILE A 1 109 ? -11.398 -9.992 16.443 1.00 95.88 109 ILE A O 1
ATOM 849 N N . TYR A 1 110 ? -11.075 -8.467 14.817 1.00 95.81 110 TYR A N 1
ATOM 850 C CA . TYR A 1 110 ? -12.054 -7.513 15.337 1.00 95.81 110 TYR A CA 1
ATOM 851 C C . TYR A 1 110 ? -13.456 -8.124 15.417 1.00 95.81 110 TYR A C 1
ATOM 853 O O . TYR A 1 110 ? -14.092 -8.053 16.469 1.00 95.81 110 TYR A O 1
ATOM 861 N N . TYR A 1 111 ? -13.912 -8.775 14.345 1.00 95.56 111 TYR A N 1
ATOM 862 C CA . TYR A 1 111 ? -15.219 -9.423 14.297 1.00 95.56 111 TYR A CA 1
ATOM 863 C C . TYR A 1 111 ? -15.384 -10.453 15.423 1.00 95.56 111 TYR A C 1
ATOM 865 O O . TYR A 1 111 ? -16.359 -10.390 16.178 1.00 95.56 111 TYR A O 1
ATOM 873 N N . ILE A 1 112 ? -14.387 -11.326 15.615 1.00 95.38 112 ILE A N 1
ATOM 874 C CA . ILE A 1 112 ? -14.385 -12.331 16.690 1.00 95.38 112 ILE A CA 1
ATOM 875 C C . ILE A 1 112 ? -14.468 -11.666 18.069 1.00 95.38 112 ILE A C 1
ATOM 877 O O . ILE A 1 112 ? -15.193 -12.147 18.937 1.00 95.38 112 ILE A O 1
AT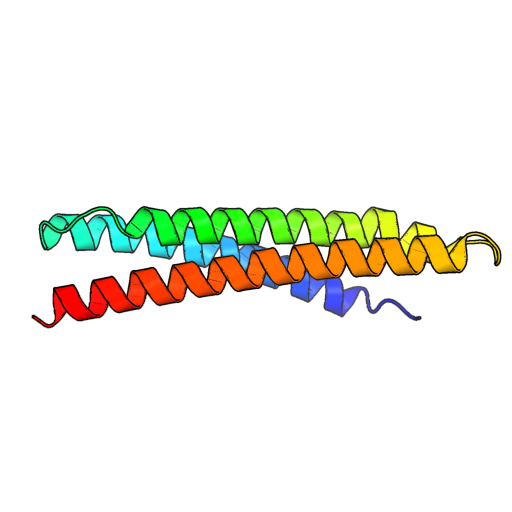OM 881 N N . TRP A 1 113 ? -13.743 -10.567 18.287 1.00 95.31 113 TRP A N 1
ATOM 882 C CA . TRP A 1 113 ? -13.751 -9.849 19.566 1.00 95.31 113 TRP A CA 1
ATOM 883 C C . TRP A 1 113 ? -15.009 -9.033 19.828 1.00 95.31 113 TRP A C 1
ATOM 885 O O . TRP A 1 113 ? -15.290 -8.754 20.985 1.00 95.31 113 TRP A O 1
ATOM 895 N N . SER A 1 114 ? -15.709 -8.606 18.781 1.00 92.44 114 SER A N 1
ATOM 896 C CA . SER A 1 114 ? -16.943 -7.824 18.901 1.00 92.44 114 SER A CA 1
ATOM 897 C C . SER A 1 114 ? -18.193 -8.687 19.085 1.00 92.44 114 SER A C 1
ATOM 899 O O . SER A 1 114 ? -19.197 -8.197 19.589 1.00 92.44 114 SER A O 1
ATOM 901 N N . THR A 1 115 ? -18.130 -9.961 18.686 1.00 92.38 115 THR A N 1
ATOM 902 C CA . THR A 1 115 ? -19.271 -10.892 18.729 1.00 92.38 115 THR A CA 1
ATOM 903 C C . THR A 1 115 ? -19.269 -11.785 19.977 1.00 92.38 115 THR A C 1
ATOM 905 O O . THR A 1 115 ? -20.288 -12.392 20.296 1.00 92.38 115 THR A O 1
ATOM 908 N N . ARG A 1 116 ? -18.132 -11.893 20.673 1.00 71.06 116 ARG A N 1
ATOM 909 C CA . ARG A 1 116 ? -17.987 -12.624 21.942 1.00 71.06 116 ARG A CA 1
ATOM 910 C C . ARG A 1 116 ? -18.002 -11.667 23.121 1.00 71.06 116 ARG A C 1
ATOM 912 O O . ARG A 1 116 ? -18.640 -12.027 24.130 1.00 71.06 116 ARG A O 1
#

Foldseek 3Di:
DDDPVVVLVVVLVVLLVVLVVLCVVLVVLQVVCVVLVHDNLSVLSNQLSVLSVVLSVLSVCLVPPLVVCCVVDDPVCNVVSVVVSVVSVVSSVVSNVSSVVSSVVSVVVSVVSVVD